Protein AF-A0A2G9YFC9-F1 (afdb_monomer_lite)

Foldseek 3Di:
DVVVVVVVVVVVVVVVVVVLVVLVVVLVVLVVVLCVLVVVLVVCCVVVVDPDPVSVVVSVVCSCVPSVVSSVVSVVVSVVSVVVSVVVVVD

Sequence (91 aa):
MGNNKNLEKEVMEMNASVNFLIKLIVGIVVTVICFVPVEFYIAAKFLLNPQGFWQNFALLGIGIYVAGGAQILLFIIWVMLVIAIIDWDLG

Radius of gyration: 22.11 Å; chains: 1; bounding box: 45×19×69 Å

Structure (mmCIF, N/CA/C/O backbone):
data_AF-A0A2G9YFC9-F1
#
_entry.id   AF-A0A2G9YFC9-F1
#
loop_
_atom_site.group_PDB
_atom_site.id
_atom_site.type_symbol
_atom_site.label_atom_id
_atom_site.label_alt_id
_atom_site.label_comp_id
_atom_site.label_asym_id
_atom_site.label_entity_id
_atom_site.label_seq_id
_atom_site.pdbx_PDB_ins_code
_atom_site.Cartn_x
_atom_site.Cartn_y
_atom_site.Cartn_z
_atom_site.occupancy
_atom_site.B_iso_or_equiv
_atom_site.auth_seq_id
_atom_site.auth_comp_id
_atom_site.auth_asym_id
_atom_site.auth_atom_id
_atom_site.pdbx_PDB_model_num
ATOM 1 N N . MET A 1 1 ? 21.807 -8.389 -45.301 1.00 60.12 1 MET A N 1
ATOM 2 C CA . MET A 1 1 ? 22.165 -7.784 -43.994 1.00 60.12 1 MET A CA 1
ATOM 3 C C . MET A 1 1 ? 21.203 -6.691 -43.505 1.00 60.12 1 MET A C 1
ATOM 5 O O . MET A 1 1 ? 21.168 -6.480 -42.304 1.00 60.12 1 MET A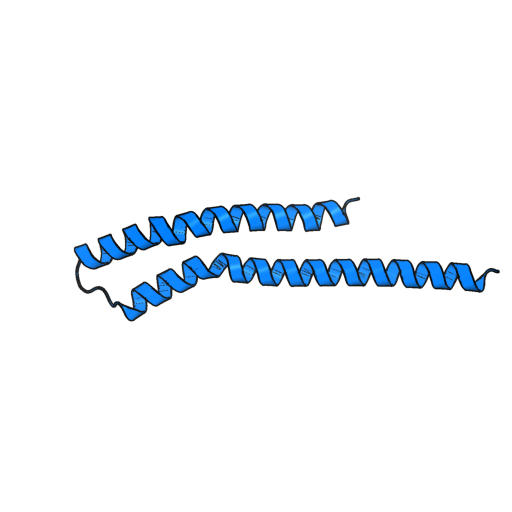 O 1
ATOM 9 N N . GLY A 1 2 ? 20.411 -6.022 -44.361 1.00 64.00 2 GLY A N 1
ATOM 10 C CA . GLY A 1 2 ? 19.463 -4.976 -43.921 1.00 64.00 2 GLY A CA 1
ATOM 11 C C . GLY A 1 2 ? 18.213 -5.480 -43.183 1.00 64.00 2 GLY A C 1
ATOM 12 O O . GLY A 1 2 ? 17.763 -4.828 -42.253 1.00 64.00 2 GLY A O 1
ATOM 13 N N . ASN A 1 3 ? 17.701 -6.668 -43.532 1.00 72.31 3 ASN A N 1
ATOM 14 C CA . ASN A 1 3 ? 16.451 -7.187 -42.957 1.00 72.31 3 ASN A CA 1
ATOM 15 C C . ASN A 1 3 ? 16.567 -7.537 -41.459 1.00 72.31 3 ASN A C 1
ATOM 17 O O . ASN A 1 3 ? 15.631 -7.337 -40.701 1.00 72.31 3 ASN A O 1
ATOM 21 N N . ASN A 1 4 ? 17.745 -7.995 -41.016 1.00 79.56 4 ASN A N 1
ATOM 22 C CA . ASN A 1 4 ? 17.964 -8.380 -39.618 1.00 79.56 4 ASN A CA 1
ATOM 23 C C . ASN A 1 4 ? 17.969 -7.162 -38.672 1.00 79.56 4 ASN A C 1
ATOM 25 O O . ASN A 1 4 ? 17.378 -7.201 -37.605 1.00 79.56 4 ASN A O 1
ATOM 29 N N . LYS A 1 5 ? 18.543 -6.029 -39.104 1.00 82.06 5 LYS A N 1
ATOM 30 C CA . LYS A 1 5 ? 18.606 -4.805 -38.284 1.00 82.06 5 LYS A CA 1
ATOM 31 C C . LYS A 1 5 ? 17.240 -4.149 -38.066 1.00 82.06 5 LYS A C 1
ATOM 33 O O . LYS A 1 5 ? 17.043 -3.483 -37.058 1.00 82.06 5 LYS A O 1
ATOM 38 N N . ASN A 1 6 ? 16.322 -4.298 -39.020 1.00 84.81 6 ASN A N 1
ATOM 39 C CA . ASN A 1 6 ? 14.962 -3.777 -38.886 1.00 84.81 6 ASN A CA 1
ATOM 40 C C . ASN A 1 6 ? 14.150 -4.637 -37.912 1.00 84.81 6 ASN A C 1
ATOM 42 O O . ASN A 1 6 ? 13.510 -4.092 -37.022 1.00 84.81 6 ASN A O 1
ATOM 46 N N . LEU A 1 7 ? 14.282 -5.965 -38.009 1.00 84.06 7 LEU A N 1
ATOM 47 C CA . LEU A 1 7 ? 13.678 -6.902 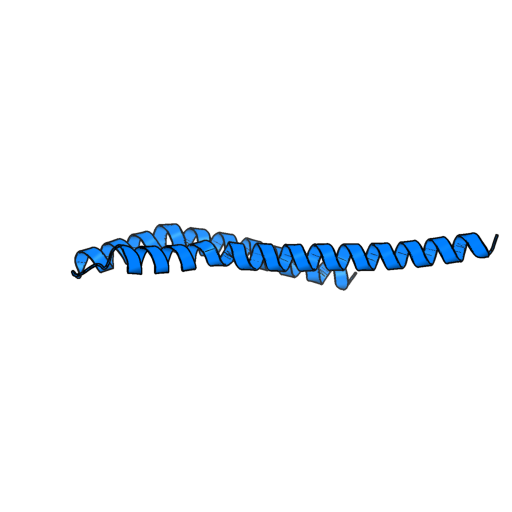-37.058 1.00 84.06 7 LEU A CA 1
ATOM 48 C C . LEU A 1 7 ? 14.194 -6.682 -35.628 1.00 84.06 7 LEU A C 1
ATOM 50 O O . LEU A 1 7 ? 13.412 -6.681 -34.685 1.00 84.06 7 LEU A O 1
ATOM 54 N N . GLU A 1 8 ? 15.496 -6.439 -35.453 1.00 87.06 8 GLU A N 1
ATOM 55 C CA . GLU A 1 8 ? 16.075 -6.132 -34.137 1.00 87.06 8 GLU A CA 1
ATOM 56 C C . GLU A 1 8 ? 15.502 -4.842 -33.527 1.00 87.06 8 GLU A C 1
ATOM 58 O O . GLU A 1 8 ? 15.261 -4.794 -32.321 1.00 87.06 8 GLU A O 1
ATOM 63 N N . LYS A 1 9 ? 15.242 -3.813 -34.345 1.00 85.50 9 LYS A N 1
ATOM 64 C CA . LYS A 1 9 ? 14.612 -2.564 -33.888 1.00 85.50 9 LYS A CA 1
ATOM 65 C C . LYS A 1 9 ? 13.154 -2.764 -33.492 1.00 85.50 9 LYS A C 1
ATOM 67 O O . LYS A 1 9 ? 12.777 -2.349 -32.403 1.00 85.50 9 LYS A O 1
ATOM 72 N N . GLU A 1 10 ? 12.369 -3.445 -34.324 1.00 86.38 10 GLU A N 1
ATOM 73 C CA . GLU A 1 10 ? 10.960 -3.740 -34.028 1.00 86.38 10 GLU A CA 1
ATOM 74 C C . GLU A 1 10 ? 10.819 -4.552 -32.731 1.00 86.38 10 GLU A C 1
ATOM 76 O O . GLU A 1 10 ? 9.978 -4.250 -31.885 1.00 86.38 10 GLU A O 1
ATOM 81 N N . VAL A 1 11 ? 11.694 -5.542 -32.518 1.00 87.06 11 VAL A N 1
ATOM 82 C CA . VAL A 1 11 ? 11.719 -6.330 -31.276 1.00 87.06 11 VAL A CA 1
ATOM 83 C C . VAL A 1 11 ? 12.116 -5.473 -30.070 1.00 87.06 11 VAL A C 1
ATOM 85 O O . VAL A 1 11 ? 11.573 -5.658 -28.979 1.00 87.06 11 VAL A O 1
ATOM 88 N N . MET A 1 12 ? 13.040 -4.525 -30.239 1.00 84.88 12 MET A N 1
ATOM 89 C CA . MET A 1 12 ? 13.463 -3.618 -29.169 1.00 84.88 12 MET A CA 1
ATOM 90 C C . MET A 1 12 ? 12.341 -2.654 -28.758 1.00 84.88 12 MET A C 1
ATOM 92 O O . MET A 1 12 ? 12.072 -2.508 -27.565 1.00 84.88 12 MET A O 1
ATOM 96 N N . GLU A 1 13 ? 11.644 -2.062 -29.728 1.00 86.62 13 GLU A N 1
ATOM 97 C CA . GLU A 1 13 ? 10.489 -1.181 -29.499 1.00 86.62 13 GLU A CA 1
ATOM 98 C C . GLU A 1 13 ? 9.318 -1.938 -28.854 1.00 86.62 13 GLU A C 1
ATOM 100 O O . GLU A 1 13 ? 8.692 -1.454 -27.902 1.00 86.62 13 GLU A O 1
ATOM 105 N N . MET A 1 14 ? 9.063 -3.168 -29.308 1.00 86.75 14 MET A N 1
ATOM 106 C CA . MET A 1 14 ? 8.051 -4.043 -28.718 1.00 86.75 14 MET A CA 1
ATOM 107 C C . MET A 1 14 ? 8.387 -4.395 -27.261 1.00 86.75 14 MET A C 1
ATOM 109 O O . MET A 1 14 ? 7.522 -4.287 -26.392 1.00 86.75 14 MET A O 1
ATOM 113 N N . ASN A 1 15 ? 9.638 -4.756 -26.960 1.00 86.94 15 ASN A N 1
ATOM 114 C CA . ASN A 1 15 ? 10.065 -5.057 -25.590 1.00 86.94 15 ASN A CA 1
ATOM 115 C C . ASN A 1 15 ? 9.973 -3.835 -24.667 1.00 86.94 15 ASN A C 1
ATOM 117 O O . ASN A 1 15 ? 9.549 -3.970 -23.518 1.00 86.94 15 ASN A O 1
ATOM 121 N N . ALA A 1 16 ? 10.329 -2.644 -25.155 1.00 84.75 16 ALA A N 1
ATOM 122 C CA . ALA A 1 16 ? 10.176 -1.404 -24.396 1.00 84.75 16 ALA A CA 1
ATOM 123 C C . ALA A 1 16 ? 8.702 -1.150 -24.032 1.00 84.75 16 ALA A C 1
ATOM 125 O O . ALA A 1 16 ? 8.378 -0.919 -22.865 1.00 84.75 16 ALA A O 1
ATOM 126 N N . SER A 1 17 ? 7.805 -1.304 -25.009 1.00 85.94 17 SER A N 1
ATOM 127 C CA . SER A 1 17 ? 6.358 -1.132 -24.827 1.00 85.94 17 SER A CA 1
ATOM 128 C C . SER A 1 17 ? 5.770 -2.139 -23.831 1.00 85.94 17 SER A C 1
ATOM 130 O O . SER A 1 17 ? 4.992 -1.774 -22.948 1.00 85.94 17 SER A O 1
ATOM 132 N N . VAL A 1 18 ? 6.171 -3.412 -23.920 1.00 88.31 18 VAL A N 1
ATOM 133 C CA . VAL A 1 18 ? 5.724 -4.464 -22.991 1.00 88.31 18 VAL A CA 1
ATOM 134 C C . VAL A 1 18 ? 6.215 -4.187 -21.568 1.00 88.31 18 VAL A C 1
ATOM 136 O O . VAL A 1 18 ? 5.440 -4.302 -20.616 1.00 88.31 18 VAL A O 1
ATOM 139 N N . ASN A 1 19 ? 7.471 -3.766 -21.408 1.00 85.94 19 ASN A N 1
ATOM 140 C CA . ASN A 1 19 ? 8.029 -3.427 -20.099 1.00 85.94 19 ASN A CA 1
ATOM 141 C C . ASN A 1 19 ? 7.295 -2.250 -19.445 1.00 85.94 19 ASN A C 1
ATOM 143 O O . ASN A 1 19 ? 7.045 -2.282 -18.239 1.00 85.94 19 ASN A O 1
ATOM 147 N N . PHE A 1 20 ? 6.912 -1.240 -20.228 1.00 83.88 20 PHE A N 1
ATOM 148 C CA . PHE A 1 20 ? 6.100 -0.125 -19.744 1.00 83.88 20 PHE A CA 1
ATOM 149 C C . PHE A 1 20 ? 4.719 -0.593 -19.258 1.00 83.88 20 PHE A C 1
ATOM 151 O O . PHE A 1 20 ? 4.314 -0.276 -18.138 1.00 83.88 20 PHE A O 1
ATOM 158 N N . LEU A 1 21 ? 4.024 -1.422 -20.045 1.00 87.44 21 LEU A N 1
ATOM 159 C CA . LEU A 1 21 ? 2.710 -1.958 -19.671 1.00 87.44 21 LEU A CA 1
ATOM 160 C C . LEU A 1 21 ? 2.757 -2.780 -18.379 1.00 87.44 21 LEU A C 1
ATOM 162 O O . LEU A 1 21 ? 1.900 -2.610 -17.512 1.00 87.44 21 LEU A O 1
ATOM 166 N N . ILE A 1 22 ? 3.768 -3.639 -18.219 1.00 87.94 22 ILE A N 1
ATOM 167 C CA . ILE A 1 22 ? 3.943 -4.435 -16.996 1.00 87.94 22 ILE A CA 1
ATOM 168 C C . ILE A 1 22 ? 4.114 -3.518 -15.781 1.00 87.94 22 ILE A C 1
ATOM 170 O O . ILE A 1 22 ? 3.458 -3.726 -14.761 1.00 87.94 22 ILE A O 1
ATOM 174 N N . LYS A 1 23 ? 4.948 -2.477 -15.887 1.00 82.31 23 LYS A N 1
ATOM 175 C CA . LYS A 1 23 ? 5.158 -1.506 -14.802 1.00 82.31 23 LYS A CA 1
ATOM 176 C C . LYS A 1 23 ? 3.877 -0.764 -14.439 1.00 82.31 23 LYS A C 1
ATOM 178 O O . LYS A 1 23 ? 3.592 -0.597 -13.256 1.00 82.31 23 LYS A O 1
ATOM 183 N N . LEU A 1 24 ? 3.086 -0.375 -15.437 1.00 85.75 24 LEU A N 1
ATOM 184 C CA . LEU A 1 24 ? 1.807 0.300 -15.228 1.00 85.75 24 LEU A CA 1
ATOM 185 C C . LEU A 1 24 ? 0.815 -0.612 -14.492 1.00 85.75 24 LEU A C 1
ATOM 187 O O . LEU A 1 24 ? 0.207 -0.192 -13.506 1.00 85.75 24 LEU A O 1
ATOM 191 N N . ILE A 1 25 ? 0.710 -1.881 -14.900 1.00 90.12 25 ILE A N 1
ATOM 192 C CA . ILE A 1 25 ? -0.132 -2.878 -14.220 1.00 90.12 25 ILE A CA 1
ATOM 193 C C . ILE A 1 25 ? 0.326 -3.076 -12.770 1.00 90.12 25 ILE A C 1
ATOM 195 O O . ILE A 1 25 ? -0.502 -3.037 -11.858 1.00 90.12 25 ILE A O 1
ATOM 199 N N . VAL A 1 26 ? 1.632 -3.238 -12.535 1.00 87.75 26 VAL A N 1
ATOM 200 C CA . VAL A 1 26 ? 2.193 -3.363 -11.179 1.00 87.75 26 VAL A CA 1
ATOM 201 C C . VAL A 1 26 ? 1.876 -2.121 -10.344 1.00 87.75 26 VAL A C 1
ATOM 203 O O . VAL A 1 26 ? 1.450 -2.257 -9.199 1.00 87.75 26 VAL A O 1
ATOM 206 N N . GLY A 1 27 ? 1.999 -0.923 -10.920 1.00 86.50 27 GLY A N 1
ATOM 207 C CA . GLY A 1 27 ? 1.643 0.333 -10.262 1.00 86.50 27 GLY A CA 1
ATOM 208 C C . GLY A 1 27 ? 0.177 0.377 -9.828 1.00 86.50 27 GLY A C 1
ATOM 209 O O . GLY A 1 27 ? -0.109 0.715 -8.678 1.00 86.50 27 GLY A O 1
ATOM 210 N N . ILE A 1 28 ? -0.754 -0.034 -10.694 1.00 88.06 28 ILE A N 1
ATOM 211 C CA . ILE A 1 28 ? -2.185 -0.116 -10.355 1.00 88.06 28 ILE A CA 1
ATOM 212 C C . ILE A 1 28 ? -2.416 -1.111 -9.213 1.00 88.06 28 ILE A C 1
ATOM 214 O O . ILE A 1 28 ? -3.092 -0.780 -8.239 1.00 88.06 28 ILE A O 1
ATOM 218 N N . VAL A 1 29 ? -1.832 -2.309 -9.294 1.00 88.81 29 VAL A N 1
ATOM 219 C CA . VAL A 1 29 ? -2.002 -3.349 -8.267 1.00 88.81 29 VAL A CA 1
ATOM 220 C C . VAL A 1 29 ? -1.478 -2.875 -6.912 1.00 88.81 29 VAL A C 1
ATOM 222 O O . VAL A 1 29 ? -2.179 -2.994 -5.909 1.00 88.81 29 VAL A O 1
ATOM 225 N N . VAL A 1 30 ? -0.279 -2.287 -6.874 1.00 86.75 30 VAL A N 1
ATOM 226 C CA . VAL A 1 30 ? 0.294 -1.747 -5.633 1.00 86.75 30 VAL A CA 1
ATOM 227 C C . VAL A 1 30 ? -0.560 -0.603 -5.094 1.00 86.75 30 VAL A C 1
ATOM 229 O O . VAL A 1 30 ? -0.799 -0.555 -3.892 1.00 86.75 30 VAL A O 1
ATOM 232 N N . THR A 1 31 ? -1.090 0.263 -5.964 1.00 84.25 31 THR A N 1
ATOM 233 C CA . THR A 1 31 ? -2.011 1.337 -5.558 1.00 84.25 31 THR A CA 1
ATOM 234 C C . THR A 1 31 ? -3.203 0.771 -4.794 1.00 84.25 31 THR A C 1
ATOM 236 O O . THR A 1 31 ? -3.477 1.224 -3.689 1.00 84.25 31 THR A O 1
ATOM 239 N N . VAL A 1 32 ? -3.872 -0.250 -5.337 1.00 86.44 32 VAL A N 1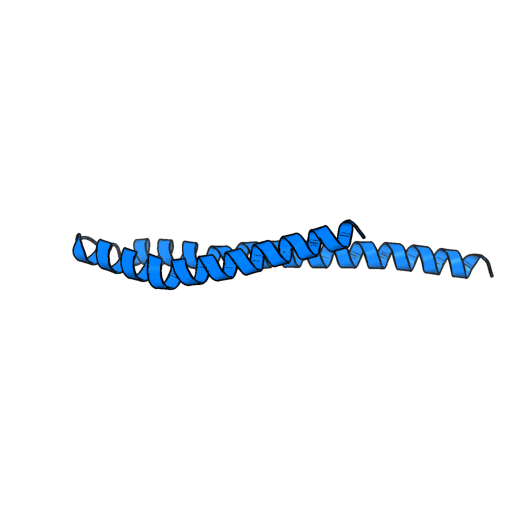
ATOM 240 C CA . VAL A 1 32 ? -5.023 -0.892 -4.681 1.00 86.44 32 VAL A CA 1
ATOM 241 C C . VAL A 1 32 ? -4.622 -1.506 -3.337 1.00 86.44 32 VAL A C 1
ATOM 243 O O . VAL A 1 32 ? -5.300 -1.287 -2.337 1.00 86.44 32 VAL A O 1
ATOM 246 N N . ILE A 1 33 ? -3.484 -2.206 -3.276 1.00 85.88 33 ILE A N 1
ATOM 247 C CA . ILE A 1 33 ? -2.977 -2.800 -2.028 1.00 85.88 33 ILE A CA 1
ATOM 248 C C . ILE A 1 33 ? -2.713 -1.724 -0.967 1.00 85.88 33 ILE A C 1
ATOM 250 O O . ILE A 1 33 ? -3.009 -1.930 0.211 1.00 85.88 33 ILE A O 1
ATOM 254 N N . CYS A 1 34 ? -2.217 -0.554 -1.369 1.00 84.75 34 CYS A N 1
ATOM 255 C CA . CYS A 1 34 ? -1.984 0.554 -0.453 1.00 84.75 34 CYS A CA 1
ATOM 256 C C . CYS A 1 34 ? -3.273 1.103 0.174 1.00 84.75 34 CYS A C 1
ATOM 258 O O . CYS A 1 34 ? -3.172 1.753 1.206 1.00 84.75 34 CYS A O 1
ATOM 260 N N . PHE A 1 35 ? -4.467 0.847 -0.372 1.00 82.69 35 PHE A N 1
ATOM 261 C CA . PHE A 1 35 ? -5.740 1.264 0.239 1.00 82.69 35 PHE A CA 1
ATOM 262 C C . PHE A 1 35 ? -6.344 0.230 1.203 1.00 82.69 35 PHE A C 1
ATOM 264 O O . PHE A 1 35 ? -7.232 0.574 1.988 1.00 82.69 35 PHE A O 1
ATOM 271 N N . VAL A 1 36 ? -5.824 -1.002 1.226 1.00 86.00 36 VAL A N 1
ATOM 272 C CA . VAL A 1 36 ? -6.331 -2.100 2.070 1.0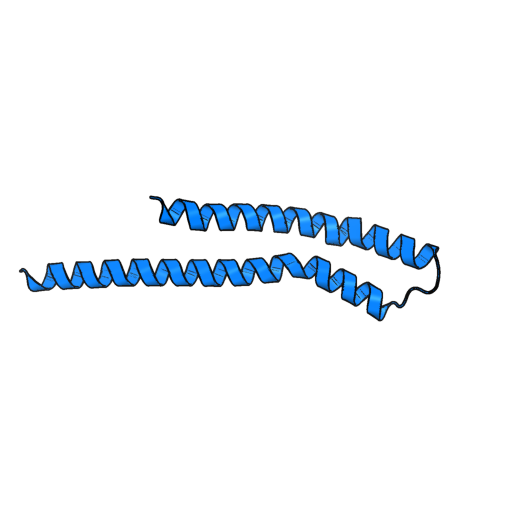0 86.00 36 VAL A CA 1
ATOM 273 C C . VAL A 1 36 ? -6.428 -1.741 3.562 1.00 86.00 36 VAL A C 1
ATOM 275 O O . VAL A 1 36 ? -7.444 -2.077 4.171 1.00 86.00 36 VAL A O 1
ATOM 278 N N . PRO A 1 37 ? -5.457 -1.049 4.197 1.00 83.00 37 PRO A N 1
ATOM 279 C CA . PRO A 1 37 ? -5.576 -0.702 5.616 1.00 83.00 37 PRO A CA 1
ATOM 280 C C . PRO A 1 37 ? -6.781 0.199 5.915 1.00 83.00 37 PRO A C 1
ATOM 282 O O . PRO A 1 37 ? -7.442 0.038 6.945 1.00 83.00 37 PRO A O 1
ATOM 285 N N . VAL A 1 38 ? -7.098 1.126 5.006 1.00 83.31 38 VAL A N 1
ATOM 286 C CA . VAL A 1 38 ? -8.255 2.022 5.132 1.00 83.31 38 VAL A CA 1
ATOM 287 C C . VAL A 1 38 ? -9.555 1.242 4.964 1.00 83.31 38 VAL A C 1
ATOM 289 O O . VAL A 1 38 ? -10.459 1.377 5.788 1.00 83.31 38 VAL A O 1
ATOM 292 N N . GLU A 1 39 ? -9.641 0.389 3.945 1.00 82.94 39 GLU A N 1
ATOM 293 C CA . GLU A 1 39 ? -10.809 -0.470 3.715 1.00 82.94 39 GLU A CA 1
ATOM 294 C C . GLU A 1 39 ? -11.064 -1.402 4.904 1.00 82.94 39 GLU A C 1
ATOM 296 O O . GLU A 1 39 ? -12.198 -1.524 5.373 1.00 82.94 39 GLU A O 1
ATOM 301 N N . PHE A 1 40 ? -10.000 -1.991 5.456 1.00 82.44 40 PHE A N 1
ATOM 302 C CA . PHE A 1 40 ? -10.072 -2.849 6.633 1.00 82.44 40 PHE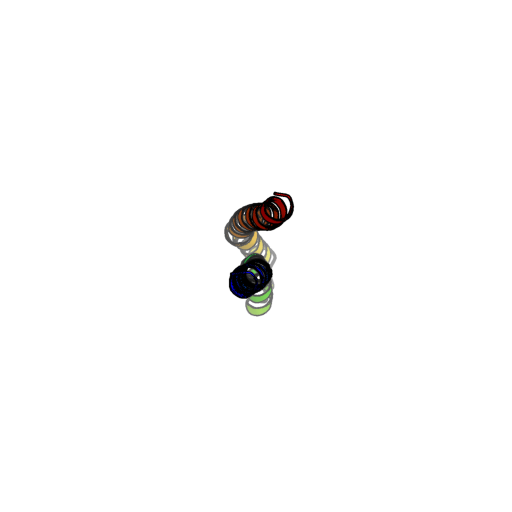 A CA 1
ATOM 303 C C . PHE A 1 40 ? -10.588 -2.093 7.861 1.00 82.44 40 PHE A C 1
ATOM 305 O O . PHE A 1 40 ? -11.444 -2.601 8.585 1.00 82.44 40 PHE A O 1
ATOM 312 N N . TYR A 1 41 ? -10.124 -0.860 8.085 1.00 82.50 41 TYR A N 1
ATOM 313 C CA . TYR A 1 41 ? -10.622 -0.023 9.176 1.00 82.50 41 TYR A CA 1
ATOM 314 C C . TYR A 1 41 ? -12.118 0.295 9.026 1.00 82.50 41 TYR A C 1
ATOM 316 O O . TYR A 1 41 ? -12.874 0.196 9.998 1.00 82.50 41 TYR A O 1
ATOM 324 N N . ILE A 1 42 ? -12.566 0.635 7.814 1.00 82.25 42 ILE A N 1
ATOM 325 C CA . ILE A 1 42 ? -13.983 0.911 7.533 1.00 82.25 42 ILE A CA 1
ATOM 326 C C . ILE A 1 42 ? -14.828 -0.348 7.762 1.00 82.25 42 ILE A C 1
ATOM 328 O O . ILE A 1 42 ? -15.855 -0.278 8.442 1.00 82.25 42 ILE A O 1
ATOM 332 N N . ALA A 1 43 ? -14.379 -1.501 7.260 1.00 84.12 43 ALA A N 1
ATOM 333 C CA . ALA A 1 43 ? -15.052 -2.781 7.453 1.00 84.12 43 ALA A CA 1
ATOM 334 C C . ALA A 1 43 ? -15.138 -3.160 8.940 1.00 84.12 43 ALA A C 1
ATOM 336 O O . ALA A 1 43 ? -16.214 -3.516 9.421 1.00 84.12 43 ALA A O 1
ATOM 337 N N . ALA A 1 44 ? -14.045 -3.012 9.693 1.00 82.31 44 ALA A N 1
ATOM 338 C CA . ALA A 1 44 ? -14.018 -3.271 11.131 1.00 82.31 44 ALA A CA 1
ATOM 339 C C . ALA A 1 44 ? -14.998 -2.363 11.889 1.00 82.31 44 ALA A C 1
ATOM 341 O O . ALA A 1 44 ? -15.738 -2.838 12.750 1.00 82.31 44 ALA A O 1
ATOM 342 N N . LYS A 1 45 ? -15.067 -1.074 11.536 1.00 81.25 45 LYS A N 1
ATOM 343 C CA . LYS A 1 45 ? -16.028 -0.133 12.128 1.00 81.25 45 LYS A CA 1
ATOM 344 C C . LYS A 1 45 ? -17.476 -0.521 11.839 1.00 81.25 45 LYS A C 1
ATOM 346 O O . LYS A 1 45 ? -18.316 -0.419 12.731 1.00 81.25 45 LYS A O 1
ATOM 351 N N . PHE A 1 46 ? -17.762 -0.968 10.619 1.00 82.38 46 PHE A N 1
ATOM 352 C CA . PHE A 1 46 ? -19.108 -1.372 10.221 1.00 82.38 46 PHE A CA 1
ATOM 353 C C . PHE A 1 46 ? -19.541 -2.681 10.899 1.00 82.38 46 PHE A C 1
ATOM 355 O O . PHE A 1 46 ? -20.658 -2.773 11.402 1.00 82.38 46 PHE A O 1
ATOM 362 N N . LEU A 1 47 ? -18.643 -3.668 10.975 1.00 82.75 47 LEU A N 1
ATOM 363 C CA . LEU A 1 47 ? -18.907 -4.975 11.586 1.00 82.75 47 LEU A CA 1
ATOM 364 C C . LEU A 1 47 ? -19.046 -4.905 13.109 1.00 82.75 47 LEU A C 1
ATOM 366 O O . LEU A 1 47 ? -19.892 -5.587 13.681 1.00 82.75 47 LEU A O 1
ATOM 370 N N . LEU A 1 48 ? -18.222 -4.091 13.770 1.00 83.06 48 LEU A N 1
ATOM 371 C CA . LEU A 1 48 ? -18.209 -4.001 15.232 1.00 83.06 48 LEU A CA 1
ATOM 372 C C . LEU A 1 48 ? -19.303 -3.079 15.785 1.00 83.06 48 LEU A C 1
ATOM 374 O O . LEU A 1 48 ? -19.521 -3.092 16.993 1.00 83.06 48 LEU A O 1
ATOM 378 N N . ASN A 1 49 ? -19.969 -2.299 14.918 1.00 81.94 49 ASN A N 1
ATOM 379 C CA . ASN A 1 49 ? -21.064 -1.368 15.224 1.00 81.94 49 ASN A CA 1
ATOM 380 C C . ASN A 1 49 ? -20.972 -0.752 16.640 1.00 81.94 49 ASN A C 1
ATOM 382 O O . ASN A 1 49 ? -21.845 -0.984 17.483 1.00 81.94 49 ASN A O 1
ATOM 386 N N . PRO A 1 50 ? -19.875 -0.035 16.945 1.00 81.56 50 PRO A N 1
ATOM 387 C CA . PRO A 1 50 ? -19.593 0.420 18.300 1.00 81.56 50 PRO A CA 1
ATOM 388 C C . PRO A 1 50 ? -20.663 1.413 18.778 1.00 81.56 50 PRO A C 1
ATOM 390 O O . PRO A 1 50 ? -20.781 2.517 18.244 1.00 81.56 50 PRO A O 1
ATOM 393 N N . GLN A 1 51 ? -21.419 1.043 19.816 1.00 84.44 51 GLN A N 1
ATOM 394 C CA . GLN A 1 51 ? -22.563 1.827 20.312 1.00 84.44 51 GLN A CA 1
ATOM 395 C C . GLN A 1 51 ? -22.182 2.854 21.394 1.00 84.44 51 GLN A C 1
ATOM 397 O O . GLN A 1 51 ? -22.981 3.725 21.729 1.00 84.44 51 GLN A O 1
ATOM 402 N N . GLY A 1 52 ? -20.960 2.782 21.939 1.00 85.56 52 GLY A N 1
ATOM 403 C CA . GLY A 1 52 ? -20.478 3.668 23.008 1.00 85.56 52 GLY A CA 1
ATOM 404 C C . GLY A 1 52 ? -19.269 4.530 22.627 1.00 85.56 52 GLY A C 1
ATOM 405 O O . GLY A 1 52 ? -18.489 4.181 21.737 1.00 85.56 52 GLY A O 1
ATOM 406 N N . PHE A 1 53 ? -19.066 5.640 23.350 1.00 79.31 53 PHE A N 1
ATOM 407 C CA . PHE A 1 53 ? -17.907 6.532 23.175 1.00 79.31 53 PHE A CA 1
ATOM 408 C C . PHE A 1 53 ? -16.574 5.782 23.315 1.00 79.31 53 PHE A C 1
ATOM 410 O O . PHE A 1 53 ? -15.722 5.875 22.439 1.00 79.31 53 PHE A O 1
ATOM 417 N N . TRP A 1 54 ? -16.422 4.970 24.367 1.00 83.44 54 TRP A N 1
ATOM 418 C CA . TRP A 1 54 ? -15.188 4.222 24.637 1.00 83.44 54 TRP A CA 1
ATOM 419 C C . TRP A 1 54 ? -14.861 3.170 23.572 1.00 83.44 54 TRP A C 1
ATOM 421 O O . TRP A 1 54 ? -13.693 2.963 23.261 1.00 83.44 54 TRP A O 1
ATOM 431 N N . GLN A 1 55 ? -15.876 2.545 22.970 1.00 78.56 55 GLN A N 1
ATOM 432 C CA . GLN A 1 55 ? -15.678 1.598 21.870 1.00 78.56 55 GLN A CA 1
ATOM 433 C C . GLN A 1 55 ? -15.236 2.319 20.597 1.00 78.56 55 GLN A C 1
ATOM 435 O O . GLN A 1 55 ? -14.297 1.876 19.946 1.00 78.56 55 GLN A O 1
ATOM 440 N N . ASN A 1 56 ? -15.858 3.459 20.278 1.00 79.38 56 ASN A N 1
ATOM 441 C CA . ASN A 1 56 ? -15.445 4.294 19.152 1.00 79.38 56 ASN A CA 1
ATOM 442 C C . ASN A 1 56 ? -14.024 4.840 19.344 1.00 79.38 56 ASN A C 1
ATOM 444 O O . ASN A 1 56 ? -13.224 4.786 18.417 1.00 79.38 56 ASN A O 1
ATOM 448 N N . PHE A 1 57 ? -13.689 5.307 20.548 1.00 79.56 57 PHE A N 1
ATOM 449 C CA . PHE A 1 57 ? -12.357 5.808 20.881 1.00 79.56 57 PHE A CA 1
ATOM 450 C C . PHE A 1 57 ? -11.285 4.714 20.771 1.00 79.56 57 PHE A C 1
ATOM 452 O O . PHE A 1 57 ? -10.245 4.939 20.155 1.00 79.56 57 PHE A O 1
ATOM 459 N N . ALA A 1 58 ? -11.552 3.512 21.292 1.00 81.62 58 ALA A N 1
ATOM 460 C CA . ALA A 1 58 ? -10.641 2.375 21.173 1.00 81.62 58 ALA A CA 1
ATOM 461 C C . ALA A 1 58 ? -10.456 1.929 19.713 1.00 81.62 58 ALA A C 1
ATOM 463 O O . ALA A 1 58 ? -9.324 1.706 19.283 1.00 81.62 58 ALA A O 1
ATOM 464 N N . LEU A 1 59 ? -11.541 1.856 18.929 1.00 81.38 59 LEU A N 1
ATOM 465 C CA . LEU A 1 59 ? -11.464 1.506 17.508 1.00 81.38 59 LEU A CA 1
ATOM 466 C C . LEU A 1 59 ? -10.622 2.509 16.725 1.00 81.38 59 LEU A C 1
ATOM 468 O O . LEU A 1 59 ? -9.820 2.123 15.882 1.00 81.38 59 LEU A O 1
ATOM 472 N N . LEU A 1 60 ? -10.814 3.796 17.007 1.00 79.50 60 LEU A N 1
ATOM 473 C CA . LEU A 1 60 ? -10.142 4.890 16.321 1.00 79.50 60 LEU A CA 1
ATOM 474 C C . LEU A 1 60 ? -8.662 4.949 16.721 1.00 79.50 60 LEU A C 1
ATOM 476 O O . LEU A 1 60 ? -7.810 5.126 15.857 1.00 79.50 60 LEU A O 1
ATOM 480 N N . GLY A 1 61 ? -8.339 4.691 17.992 1.00 79.12 61 GLY A N 1
ATOM 481 C CA . GLY A 1 61 ? -6.961 4.546 18.467 1.00 79.12 61 GLY A CA 1
ATOM 482 C C . GLY A 1 61 ? -6.223 3.375 17.810 1.00 79.12 61 GLY A C 1
ATOM 483 O O . GLY A 1 61 ? -5.121 3.558 17.298 1.00 79.12 61 GLY A O 1
ATOM 484 N N . ILE A 1 62 ? -6.845 2.191 17.749 1.00 78.62 62 ILE A N 1
ATOM 485 C CA . ILE A 1 62 ? -6.272 1.013 17.072 1.00 78.62 62 ILE A CA 1
ATOM 486 C C . ILE A 1 62 ? -6.177 1.249 15.561 1.00 78.62 62 ILE A C 1
ATOM 488 O O . ILE A 1 62 ? -5.166 0.915 14.947 1.00 78.62 62 ILE A O 1
ATOM 492 N N . GLY A 1 63 ? -7.196 1.866 14.965 1.00 77.56 63 GLY A N 1
ATOM 493 C CA . GLY A 1 63 ? -7.219 2.224 13.551 1.00 77.56 63 GLY A CA 1
ATOM 494 C C . GLY A 1 63 ? -6.090 3.177 13.177 1.00 77.56 63 GLY A C 1
ATOM 495 O O . GLY A 1 63 ? -5.351 2.908 12.238 1.00 77.56 63 GLY A O 1
ATOM 496 N N . ILE A 1 64 ? -5.885 4.254 13.935 1.00 75.19 64 ILE A N 1
ATOM 497 C CA . ILE A 1 64 ? -4.785 5.196 13.687 1.00 75.19 64 ILE A CA 1
ATOM 498 C C . ILE A 1 64 ? -3.426 4.530 13.921 1.00 75.19 64 ILE A C 1
ATOM 500 O O . ILE A 1 64 ? -2.514 4.708 13.117 1.00 75.19 64 ILE A O 1
ATOM 504 N N . TYR A 1 65 ? -3.281 3.750 14.993 1.00 76.50 65 TYR A N 1
ATOM 505 C CA . TYR A 1 65 ? -1.994 3.155 15.346 1.00 76.50 65 TYR A CA 1
ATOM 506 C C . TYR A 1 65 ? -1.571 2.046 14.373 1.00 76.50 65 TYR A C 1
ATOM 508 O O . TYR A 1 65 ? -0.447 2.052 13.877 1.00 76.50 65 TYR A O 1
ATOM 516 N N . VAL A 1 66 ? -2.476 1.114 14.066 1.00 74.56 66 VAL A N 1
ATOM 517 C CA . VAL A 1 66 ? -2.185 -0.055 13.226 1.00 74.56 66 VAL A CA 1
ATOM 518 C C . VAL A 1 66 ? -2.406 0.263 11.751 1.00 74.56 66 VAL A C 1
ATOM 520 O O . VAL A 1 66 ? -1.479 0.139 10.952 1.00 74.56 66 VAL A O 1
ATOM 523 N N . ALA A 1 67 ? -3.612 0.702 11.378 1.00 79.25 67 ALA A N 1
ATOM 524 C CA . ALA A 1 67 ? -3.919 0.980 9.978 1.00 79.25 67 ALA A CA 1
ATOM 525 C C . ALA A 1 67 ? -3.259 2.281 9.509 1.00 79.25 67 ALA A C 1
ATOM 527 O O . ALA A 1 67 ? -2.696 2.295 8.424 1.00 79.25 67 ALA A O 1
ATOM 528 N N . GLY A 1 68 ? -3.238 3.340 10.324 1.00 78.19 68 GLY A N 1
ATOM 529 C CA . GLY A 1 68 ? -2.590 4.608 9.968 1.00 78.19 68 GLY A CA 1
ATOM 530 C C . GLY A 1 68 ? -1.070 4.490 9.823 1.00 78.19 68 GLY A C 1
ATOM 531 O O . GLY A 1 68 ? -0.514 4.962 8.833 1.00 78.19 68 GLY A O 1
ATOM 532 N N . GLY A 1 69 ? -0.394 3.803 10.751 1.00 81.00 69 GLY A N 1
ATOM 533 C CA . GLY A 1 69 ? 1.048 3.544 10.649 1.00 81.00 69 GLY A CA 1
ATOM 534 C C . GLY A 1 69 ? 1.418 2.710 9.417 1.00 81.00 69 GLY A C 1
ATOM 535 O O . GLY A 1 69 ? 2.325 3.079 8.667 1.00 81.00 69 GLY A O 1
ATOM 536 N N . ALA A 1 70 ? 0.672 1.631 9.154 1.00 83.00 70 ALA A N 1
ATOM 537 C CA . ALA A 1 70 ? 0.854 0.829 7.945 1.00 83.00 70 ALA A CA 1
ATOM 538 C C . ALA A 1 70 ? 0.544 1.630 6.667 1.00 83.00 70 ALA A C 1
ATOM 540 O O . ALA A 1 70 ? 1.282 1.527 5.689 1.00 83.00 70 ALA A O 1
ATOM 541 N N . GLN A 1 71 ? -0.493 2.474 6.689 1.00 83.75 71 GLN A N 1
ATOM 542 C CA . GLN A 1 71 ? -0.891 3.323 5.565 1.00 83.75 71 GLN A CA 1
ATOM 543 C C . GLN A 1 71 ? 0.200 4.328 5.192 1.00 83.75 71 GLN A C 1
ATOM 545 O O . GLN A 1 71 ? 0.453 4.533 4.010 1.00 83.75 71 GLN A O 1
ATOM 550 N N . ILE A 1 72 ? 0.868 4.938 6.175 1.00 85.81 72 ILE A N 1
ATOM 551 C CA . ILE A 1 72 ? 1.961 5.886 5.919 1.00 85.81 72 ILE A CA 1
ATOM 552 C C . ILE A 1 72 ? 3.144 5.174 5.253 1.00 85.81 72 ILE A C 1
ATOM 554 O O . ILE A 1 72 ? 3.677 5.672 4.264 1.00 85.81 72 ILE A O 1
ATOM 558 N N . LEU A 1 73 ? 3.534 3.995 5.747 1.00 86.62 73 LEU A N 1
ATOM 559 C CA . LEU A 1 73 ? 4.618 3.211 5.144 1.00 86.62 73 LEU A CA 1
ATOM 560 C C . LEU A 1 73 ? 4.279 2.774 3.713 1.00 86.62 73 LEU A C 1
ATOM 562 O O . LEU A 1 73 ? 5.095 2.938 2.806 1.00 86.62 73 LEU A O 1
ATOM 566 N N . LEU A 1 74 ? 3.062 2.274 3.496 1.00 86.00 74 LEU A N 1
ATOM 567 C CA . LEU A 1 74 ? 2.576 1.884 2.172 1.00 86.00 74 LEU A CA 1
ATOM 568 C C . LEU A 1 74 ? 2.466 3.081 1.222 1.00 86.00 74 LEU A C 1
ATOM 570 O O . LEU A 1 74 ? 2.757 2.945 0.036 1.00 86.00 74 LEU A O 1
ATOM 574 N N . PHE A 1 75 ? 2.107 4.259 1.731 1.00 85.00 75 PHE A N 1
ATOM 575 C CA . PHE A 1 75 ? 2.087 5.492 0.951 1.00 85.00 75 PHE A CA 1
ATOM 576 C C . PHE A 1 75 ? 3.494 5.913 0.513 1.00 85.00 75 PHE A C 1
ATOM 5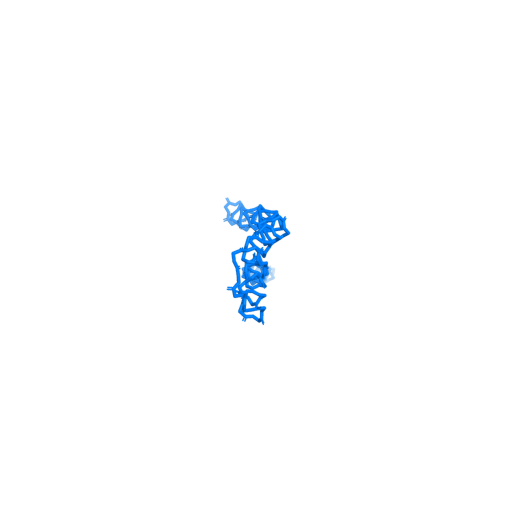78 O O . PHE A 1 75 ? 3.687 6.262 -0.648 1.00 85.00 75 PHE A O 1
ATOM 585 N N . ILE A 1 76 ? 4.494 5.818 1.395 1.00 89.19 76 ILE A N 1
ATOM 586 C CA . ILE A 1 76 ? 5.895 6.098 1.039 1.00 89.19 76 ILE A CA 1
ATOM 587 C C . ILE A 1 76 ? 6.368 5.141 -0.063 1.00 89.19 76 ILE A C 1
ATOM 589 O O . ILE A 1 76 ? 6.918 5.591 -1.068 1.00 89.19 76 ILE A O 1
ATOM 593 N N . ILE A 1 77 ? 6.110 3.837 0.089 1.00 87.50 77 ILE A N 1
ATOM 594 C CA . ILE A 1 77 ? 6.457 2.824 -0.921 1.00 87.50 77 ILE A CA 1
ATOM 595 C C . ILE A 1 77 ? 5.768 3.132 -2.255 1.00 87.50 77 ILE A C 1
ATOM 597 O O . ILE A 1 77 ? 6.401 3.059 -3.307 1.00 87.50 77 ILE A O 1
ATOM 601 N N . TRP A 1 78 ? 4.493 3.520 -2.217 1.00 86.69 78 TRP A N 1
ATOM 602 C CA . TRP A 1 78 ? 3.737 3.897 -3.405 1.00 86.69 78 TRP A CA 1
ATOM 603 C C . TRP A 1 78 ? 4.342 5.111 -4.120 1.00 86.69 78 TRP A C 1
ATOM 605 O O . TRP A 1 78 ? 4.572 5.045 -5.325 1.00 86.69 78 TRP A O 1
ATOM 615 N N . VAL A 1 79 ? 4.681 6.180 -3.390 1.00 87.69 79 VAL A N 1
ATOM 616 C CA . VAL A 1 79 ? 5.335 7.370 -3.965 1.00 87.69 79 VAL A CA 1
ATOM 617 C C . VAL A 1 79 ? 6.673 7.002 -4.610 1.00 87.69 79 VAL A C 1
ATOM 619 O O . VAL A 1 79 ? 6.937 7.416 -5.738 1.00 87.69 79 VAL A O 1
ATOM 622 N N . MET A 1 80 ? 7.498 6.189 -3.943 1.00 87.06 80 MET A N 1
ATOM 623 C CA . MET A 1 80 ? 8.774 5.730 -4.508 1.00 87.06 80 MET A CA 1
ATOM 624 C C . MET A 1 80 ? 8.577 4.925 -5.796 1.00 87.06 80 MET A C 1
ATOM 626 O O . MET A 1 80 ? 9.351 5.075 -6.738 1.00 87.06 80 MET A O 1
ATOM 630 N N . LEU A 1 81 ? 7.537 4.094 -5.854 1.00 84.81 81 LEU A N 1
ATOM 631 C CA . LEU A 1 81 ? 7.224 3.285 -7.028 1.00 84.81 81 LEU A CA 1
ATOM 632 C C . LEU A 1 81 ? 6.726 4.151 -8.193 1.00 84.81 81 LEU A C 1
ATOM 634 O O . LEU A 1 81 ? 7.147 3.935 -9.326 1.00 84.81 81 LEU A O 1
ATOM 638 N N . VAL A 1 82 ? 5.899 5.166 -7.924 1.00 83.81 82 VAL A N 1
ATOM 639 C CA . VAL A 1 82 ? 5.462 6.142 -8.937 1.00 83.81 82 VAL A CA 1
ATOM 640 C C . VAL A 1 82 ? 6.657 6.907 -9.508 1.00 83.81 82 VAL A C 1
ATOM 642 O O . VAL A 1 82 ? 6.784 7.000 -10.727 1.00 83.81 82 VAL A O 1
ATOM 645 N N . ILE A 1 83 ? 7.566 7.386 -8.653 1.00 86.19 83 ILE A N 1
ATOM 646 C CA . ILE A 1 83 ? 8.800 8.056 -9.093 1.00 86.19 83 ILE A CA 1
ATOM 647 C C . ILE A 1 83 ? 9.649 7.107 -9.948 1.00 86.19 83 ILE A C 1
ATOM 649 O O . ILE A 1 83 ? 10.066 7.485 -11.033 1.00 86.19 83 ILE A O 1
ATOM 653 N N . ALA A 1 84 ? 9.828 5.851 -9.528 1.00 81.62 84 ALA A N 1
ATOM 654 C CA . ALA A 1 84 ? 10.603 4.866 -10.285 1.00 81.62 84 ALA A CA 1
ATOM 655 C C . ALA A 1 84 ? 10.001 4.530 -11.664 1.00 81.62 84 ALA A C 1
ATOM 657 O O . ALA A 1 84 ? 10.738 4.193 -12.593 1.00 81.62 84 ALA A O 1
ATOM 658 N N . ILE A 1 85 ? 8.673 4.598 -11.812 1.00 81.12 85 ILE A N 1
ATOM 659 C CA . ILE A 1 85 ? 8.013 4.452 -13.116 1.00 81.12 85 ILE A CA 1
ATOM 660 C C . ILE A 1 85 ? 8.288 5.683 -13.990 1.00 81.12 85 ILE A C 1
ATOM 662 O O . ILE A 1 85 ? 8.612 5.513 -15.161 1.00 81.12 85 ILE A O 1
ATOM 666 N N . ILE A 1 86 ? 8.190 6.890 -13.424 1.00 78.56 86 ILE A N 1
ATOM 667 C CA . ILE A 1 86 ? 8.368 8.159 -14.148 1.00 78.56 86 ILE A CA 1
ATOM 668 C C . ILE A 1 86 ? 9.828 8.375 -14.567 1.00 78.56 86 ILE A C 1
ATOM 670 O O . ILE A 1 86 ? 10.081 8.699 -15.723 1.00 78.56 86 ILE A O 1
ATOM 674 N N . ASP A 1 87 ? 10.790 8.169 -13.664 1.00 76.94 87 ASP A N 1
ATOM 675 C CA . ASP A 1 87 ? 12.222 8.372 -13.935 1.00 76.94 87 ASP A CA 1
ATOM 676 C C . ASP A 1 87 ? 12.728 7.457 -15.057 1.00 76.94 87 ASP A C 1
ATOM 678 O O . ASP A 1 87 ? 13.607 7.837 -15.824 1.00 76.94 87 ASP A O 1
ATOM 682 N N . TRP A 1 88 ? 12.153 6.258 -15.184 1.00 61.69 88 TRP A N 1
ATOM 683 C CA . TRP A 1 88 ? 12.476 5.338 -16.272 1.00 61.69 88 TRP A CA 1
ATOM 684 C C . TRP A 1 88 ? 11.949 5.804 -17.636 1.00 61.69 88 TRP A C 1
ATOM 686 O O . TRP A 1 88 ? 12.493 5.404 -18.656 1.00 61.69 88 TRP A O 1
ATOM 696 N N . ASP A 1 89 ? 10.884 6.604 -17.667 1.00 57.97 89 ASP A N 1
ATOM 697 C CA . ASP A 1 89 ? 10.275 7.109 -18.905 1.00 57.97 89 ASP A CA 1
ATOM 698 C C . ASP A 1 89 ? 10.951 8.409 -19.395 1.00 57.97 89 ASP A C 1
ATOM 700 O O . ASP A 1 89 ? 10.765 8.825 -20.537 1.00 57.97 89 ASP A O 1
ATOM 704 N N . LEU A 1 90 ? 11.744 9.059 -18.530 1.00 56.03 90 LEU A N 1
ATOM 705 C CA . LEU A 1 90 ? 12.466 10.311 -18.803 1.00 56.03 90 LEU A CA 1
ATOM 706 C C . LEU A 1 90 ? 13.958 10.121 -19.150 1.00 56.03 90 LEU A C 1
ATOM 708 O O . LEU A 1 90 ? 14.634 11.118 -19.423 1.00 56.03 90 LEU A O 1
ATOM 712 N N . GLY A 1 91 ? 14.475 8.887 -19.128 1.00 45.22 91 GLY A N 1
ATOM 713 C CA . GLY A 1 91 ? 15.867 8.538 -19.459 1.00 45.22 91 GLY A CA 1
ATOM 714 C C . GLY A 1 91 ? 15.975 7.623 -20.669 1.00 45.22 91 GLY A C 1
ATOM 715 O O . GLY A 1 91 ? 16.968 7.780 -21.415 1.00 45.22 91 GLY A O 1
#

pLDDT: mean 81.75, std 7.48, range [45.22, 90.12]

Secondary structure (DSSP, 8-state):
-HHHHHHHHHHHHHHHHHHHHHHHHHHHHHHHHHHHHHHHHHHHHHHH---SHHHHHHHHHHIIIIIIHHHHHHHHHHHHHHHHHHHHH--